Protein AF-A0A3A9EEP3-F1 (afdb_monomer_lite)

pLDDT: mean 90.92, std 10.74, range [44.59, 98.12]

Structure (mmCIF, N/CA/C/O backbone):
data_AF-A0A3A9EEP3-F1
#
_entry.id   AF-A0A3A9EEP3-F1
#
loop_
_atom_site.group_PDB
_atom_site.id
_atom_site.type_symbol
_atom_site.label_atom_id
_atom_site.label_alt_id
_atom_site.label_comp_id
_atom_site.label_asym_id
_atom_site.label_entity_id
_atom_site.label_seq_id
_atom_site.pdbx_PDB_ins_code
_atom_site.Cartn_x
_atom_site.Cartn_y
_atom_site.Cartn_z
_atom_site.occupancy
_atom_site.B_iso_or_equiv
_atom_site.auth_seq_id
_atom_site.auth_comp_id
_atom_site.auth_asym_id
_atom_site.auth_atom_id
_atom_site.pdbx_PDB_model_num
ATOM 1 N N . MET A 1 1 ? -18.729 9.990 -4.538 1.00 45.66 1 MET A N 1
ATOM 2 C CA . MET A 1 1 ? -18.700 8.858 -3.588 1.00 45.66 1 MET A CA 1
ATOM 3 C C . MET A 1 1 ? -19.467 9.320 -2.354 1.00 45.66 1 MET A C 1
ATOM 5 O O . MET A 1 1 ? -19.102 10.352 -1.810 1.00 45.66 1 MET A O 1
ATOM 9 N N . GLN A 1 2 ? -20.615 8.711 -2.039 1.00 44.59 2 GLN A N 1
ATOM 10 C CA . GLN A 1 2 ? -21.490 9.181 -0.953 1.00 44.59 2 GLN A CA 1
ATOM 11 C C . GLN A 1 2 ? -20.790 9.005 0.399 1.00 44.59 2 GLN A C 1
ATOM 13 O O . GLN A 1 2 ? -20.366 7.908 0.739 1.00 44.59 2 GLN A O 1
ATOM 18 N N . GLU A 1 3 ? -20.698 10.086 1.171 1.00 56.38 3 GLU A N 1
ATOM 19 C CA . GLU A 1 3 ? -20.026 10.165 2.479 1.00 56.38 3 GLU A CA 1
ATOM 20 C C . GLU A 1 3 ? -20.743 9.375 3.600 1.00 56.38 3 GLU A C 1
ATOM 22 O O . GLU A 1 3 ? -20.310 9.387 4.749 1.00 56.38 3 GLU A O 1
ATOM 27 N N . TYR A 1 4 ? -21.829 8.670 3.275 1.00 53.12 4 TYR A N 1
ATOM 28 C CA . TYR A 1 4 ? -22.848 8.194 4.215 1.00 53.12 4 TYR A CA 1
ATOM 29 C C . TYR A 1 4 ? -22.543 6.878 4.956 1.00 53.12 4 TYR A C 1
ATOM 31 O O . TYR A 1 4 ? -23.408 6.391 5.666 1.00 53.12 4 TYR A O 1
ATOM 39 N N . GLY A 1 5 ? -21.341 6.303 4.851 1.00 63.97 5 GLY A N 1
ATOM 40 C CA . GLY A 1 5 ? -21.018 5.035 5.536 1.00 63.97 5 GLY A CA 1
ATOM 41 C C . GLY A 1 5 ? -19.925 5.130 6.599 1.00 63.97 5 GLY A C 1
ATOM 42 O O . GLY A 1 5 ? -20.009 4.489 7.640 1.00 63.97 5 GLY A O 1
ATOM 43 N N . ALA A 1 6 ? -18.890 5.939 6.363 1.00 64.81 6 ALA A N 1
ATOM 44 C CA . ALA A 1 6 ? -17.676 5.895 7.181 1.00 64.81 6 ALA A CA 1
ATOM 45 C C . ALA A 1 6 ? -17.913 6.298 8.645 1.00 64.81 6 ALA A C 1
ATOM 47 O O . ALA A 1 6 ? -17.278 5.742 9.534 1.00 64.81 6 ALA A O 1
ATOM 48 N N . ASN A 1 7 ? -18.830 7.234 8.904 1.00 68.12 7 ASN A N 1
ATOM 49 C CA . ASN A 1 7 ? -19.141 7.651 10.272 1.00 68.12 7 ASN A CA 1
ATOM 50 C C . ASN A 1 7 ? -19.917 6.572 11.040 1.00 68.12 7 ASN A C 1
ATOM 52 O O . ASN A 1 7 ? -19.567 6.292 12.176 1.00 68.12 7 ASN A O 1
ATOM 56 N N . GLU A 1 8 ? -20.896 5.916 10.411 1.00 74.62 8 GLU A N 1
ATOM 57 C CA . GLU A 1 8 ? -21.676 4.839 11.045 1.00 74.62 8 GLU A CA 1
ATOM 58 C C . GLU A 1 8 ? -20.844 3.569 11.278 1.00 74.62 8 GLU A C 1
ATOM 60 O O . GLU A 1 8 ? -21.089 2.808 12.214 1.00 74.62 8 GLU A O 1
ATOM 65 N N . LEU A 1 9 ? -19.843 3.324 10.427 1.00 80.19 9 LEU A N 1
ATOM 66 C CA . LEU A 1 9 ? -18.958 2.169 10.551 1.00 80.19 9 LEU A CA 1
ATOM 67 C C . LEU A 1 9 ? -18.035 2.266 11.772 1.00 80.19 9 LEU A C 1
ATOM 69 O O . LEU A 1 9 ? -17.774 1.243 12.401 1.00 80.19 9 LEU A O 1
ATOM 73 N N . LYS A 1 10 ? -17.584 3.469 12.143 1.00 78.56 10 LYS A N 1
ATOM 74 C CA . LYS A 1 10 ? -16.701 3.677 13.306 1.00 78.56 10 LYS A CA 1
ATOM 75 C C . LYS A 1 10 ? -17.331 3.272 14.630 1.00 78.56 10 LYS A C 1
ATOM 77 O O . LYS A 1 10 ? -16.621 2.847 15.530 1.00 78.56 10 LYS A O 1
ATOM 82 N N . ASP A 1 11 ? -18.651 3.377 14.737 1.00 81.81 11 ASP A N 1
ATOM 83 C CA . ASP A 1 11 ? -19.370 3.032 15.965 1.00 81.81 11 ASP A CA 1
ATOM 84 C C . ASP A 1 11 ? -19.457 1.512 16.182 1.00 81.81 11 ASP A C 1
ATOM 86 O O . ASP A 1 11 ? -19.857 1.049 17.250 1.00 81.81 11 ASP A O 1
ATOM 90 N N . ARG A 1 12 ? -19.133 0.717 15.154 1.00 86.56 12 ARG A N 1
ATOM 91 C CA . ARG A 1 12 ? -19.358 -0.736 15.134 1.00 86.56 12 ARG A CA 1
ATOM 92 C C . ARG A 1 12 ? -18.123 -1.552 14.779 1.00 86.56 12 ARG A C 1
ATOM 94 O O . ARG A 1 12 ? -18.113 -2.753 15.042 1.00 86.56 12 ARG A O 1
ATOM 101 N N . PHE A 1 13 ? -17.124 -0.933 14.160 1.00 89.38 13 PHE A N 1
ATOM 102 C CA . PHE A 1 13 ? -15.949 -1.606 13.628 1.00 89.38 13 PHE A CA 1
ATOM 103 C C . PHE A 1 13 ? -14.682 -0.809 13.916 1.00 89.38 13 PHE A C 1
ATOM 105 O O . PHE A 1 13 ? -14.669 0.420 13.857 1.00 89.38 13 PHE A O 1
ATOM 112 N N . ILE A 1 14 ? -13.588 -1.539 14.123 1.00 90.06 14 ILE A N 1
ATOM 113 C CA . ILE A 1 14 ? -12.244 -0.976 14.059 1.00 90.06 14 ILE A CA 1
ATOM 114 C C . ILE A 1 14 ? -11.922 -0.754 12.581 1.00 90.06 14 ILE A C 1
ATOM 116 O O . ILE A 1 14 ? -11.914 -1.694 11.784 1.00 90.06 14 ILE A O 1
ATOM 120 N N . LEU A 1 15 ? -11.687 0.502 12.211 1.00 92.00 15 LEU A N 1
ATOM 121 C CA . LEU A 1 15 ? -11.374 0.890 10.842 1.00 92.00 15 LEU A CA 1
ATOM 122 C C . LEU A 1 15 ? -9.872 1.127 10.702 1.00 92.00 15 LEU A C 1
ATOM 124 O O . LEU A 1 15 ? -9.344 2.130 11.187 1.00 92.00 15 LEU A O 1
ATOM 128 N N . ILE A 1 16 ? -9.199 0.207 10.010 1.00 94.81 16 ILE A N 1
ATOM 129 C CA . ILE A 1 16 ? -7.776 0.320 9.689 1.00 94.81 16 ILE A CA 1
ATOM 130 C C . ILE A 1 16 ? -7.569 0.561 8.196 1.00 94.81 16 ILE A C 1
ATOM 132 O O . ILE A 1 16 ? -8.316 0.059 7.356 1.00 94.81 16 ILE A O 1
ATOM 136 N N . GLY A 1 17 ? -6.552 1.347 7.866 1.00 94.88 17 GLY A N 1
ATOM 137 C CA . GLY A 1 17 ? -6.101 1.590 6.505 1.00 94.88 17 GLY A CA 1
ATOM 138 C C . GLY A 1 17 ? -4.699 1.032 6.307 1.00 94.88 17 GLY A C 1
ATOM 139 O O . GLY A 1 17 ? -3.799 1.360 7.075 1.00 94.88 17 GLY A O 1
ATOM 140 N N . LEU A 1 18 ? -4.506 0.215 5.273 1.00 95.81 18 LEU A N 1
ATOM 141 C CA . LEU A 1 18 ? -3.185 -0.276 4.881 1.00 95.81 18 LEU A CA 1
ATOM 142 C C . LEU A 1 18 ? -2.702 0.530 3.683 1.00 95.81 18 LEU A C 1
ATOM 144 O O . LEU A 1 18 ? -3.343 0.535 2.631 1.00 95.81 18 LEU A O 1
ATOM 148 N N . VAL A 1 19 ? -1.581 1.223 3.849 1.00 95.50 19 VAL A N 1
ATOM 149 C CA . VAL A 1 19 ? -0.994 2.070 2.804 1.00 95.50 19 VAL A CA 1
ATOM 150 C C . VAL A 1 19 ? 0.437 1.637 2.512 1.00 95.50 19 VAL A C 1
ATOM 152 O O . VAL A 1 19 ? 0.993 0.770 3.185 1.00 95.50 19 VAL A O 1
ATOM 155 N N . GLN A 1 20 ? 1.024 2.207 1.467 1.00 93.56 20 GLN A N 1
ATOM 156 C CA . GLN A 1 20 ? 2.391 1.925 1.020 1.00 93.56 20 GLN A CA 1
ATOM 157 C C . GLN A 1 20 ? 3.039 3.262 0.634 1.00 93.56 20 GLN A C 1
ATOM 159 O O . GLN A 1 20 ? 3.507 3.452 -0.491 1.00 93.56 20 GLN A O 1
ATOM 164 N N . GLY A 1 21 ? 2.945 4.231 1.551 1.00 88.44 21 GLY A N 1
ATOM 165 C CA . GLY A 1 21 ? 3.229 5.640 1.283 1.00 88.44 21 GLY A CA 1
ATOM 166 C C . GLY A 1 21 ? 4.719 5.957 1.234 1.00 88.44 21 GLY A C 1
ATOM 167 O O . GLY A 1 21 ? 5.107 6.997 0.703 1.00 88.44 21 GLY A O 1
ATOM 168 N N . GLN A 1 22 ? 5.551 5.062 1.764 1.00 89.50 22 GLN A N 1
ATOM 169 C CA . GLN A 1 22 ? 7.006 5.198 1.786 1.00 89.50 22 GLN A CA 1
ATOM 170 C C . GLN A 1 22 ? 7.715 4.418 0.676 1.00 89.50 22 GLN A C 1
ATOM 172 O O . GLN A 1 22 ? 8.926 4.566 0.525 1.00 89.50 22 GLN A O 1
ATOM 177 N N . LYS A 1 23 ? 6.993 3.621 -0.121 1.00 92.94 23 LYS A N 1
ATOM 178 C CA . LYS A 1 23 ? 7.604 2.890 -1.231 1.00 92.94 23 LYS A CA 1
ATOM 179 C C . LYS A 1 23 ? 8.101 3.822 -2.328 1.00 92.94 23 LYS A C 1
ATOM 181 O O . LYS A 1 23 ? 7.371 4.660 -2.860 1.00 92.94 23 LYS A O 1
ATOM 186 N N . THR A 1 24 ? 9.336 3.581 -2.736 1.00 94.75 24 THR A N 1
ATOM 187 C CA . THR A 1 24 ? 9.938 4.155 -3.937 1.00 94.75 24 THR A CA 1
ATOM 188 C C . THR A 1 24 ? 9.454 3.448 -5.202 1.00 94.75 24 THR A C 1
ATOM 190 O O . THR A 1 24 ? 8.926 2.334 -5.158 1.00 94.75 24 THR A O 1
ATOM 193 N N . VAL A 1 25 ? 9.691 4.077 -6.359 1.00 95.88 25 VAL A N 1
ATOM 194 C CA . VAL A 1 25 ? 9.409 3.467 -7.668 1.00 95.88 25 VAL A CA 1
ATOM 195 C C . VAL A 1 25 ? 10.092 2.104 -7.798 1.00 95.88 25 VAL A C 1
ATOM 197 O O . VAL A 1 25 ? 9.462 1.123 -8.185 1.00 95.88 25 VAL A O 1
ATOM 200 N N . ASP A 1 26 ? 11.365 2.026 -7.415 1.00 96.38 26 ASP A N 1
ATOM 201 C CA . ASP A 1 26 ? 12.160 0.804 -7.539 1.00 96.38 26 ASP A CA 1
ATOM 202 C C . ASP A 1 26 ? 11.655 -0.324 -6.6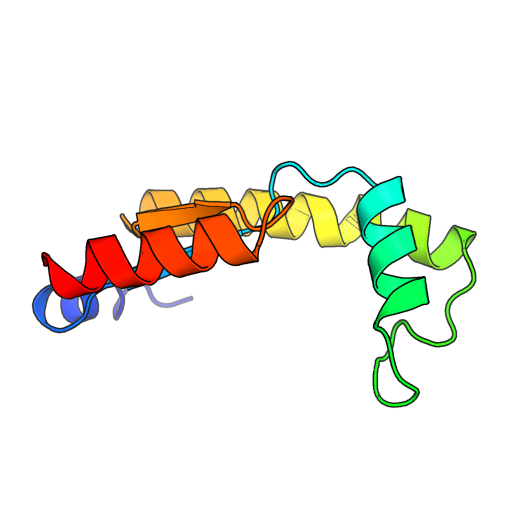31 1.00 96.38 26 ASP A C 1
ATOM 204 O O . ASP A 1 26 ? 11.729 -1.496 -7.001 1.00 96.38 26 ASP A O 1
ATOM 208 N N . GLU A 1 27 ? 11.128 0.003 -5.450 1.00 95.31 27 GLU A N 1
ATOM 209 C CA . GLU A 1 27 ? 10.537 -0.984 -4.541 1.00 95.31 27 GLU A CA 1
ATOM 210 C C . GLU A 1 27 ? 9.208 -1.524 -5.065 1.00 95.31 27 GLU A C 1
ATOM 212 O O . GLU A 1 27 ? 8.976 -2.728 -4.979 1.00 95.31 27 GLU A O 1
ATOM 217 N N . TYR A 1 28 ? 8.366 -0.679 -5.665 1.00 95.38 28 TYR A N 1
ATOM 218 C CA . TYR A 1 28 ? 7.163 -1.148 -6.355 1.00 95.38 28 TYR A CA 1
ATOM 219 C C . TYR A 1 28 ? 7.506 -2.062 -7.530 1.00 95.38 28 TYR A C 1
ATOM 221 O O . TYR A 1 28 ? 6.988 -3.170 -7.602 1.00 95.38 28 TYR A O 1
ATOM 229 N N . VAL A 1 29 ? 8.413 -1.638 -8.416 1.00 96.81 29 VAL A N 1
ATOM 230 C CA . VAL A 1 29 ? 8.834 -2.445 -9.575 1.00 96.81 29 VAL A CA 1
ATOM 231 C C . VAL A 1 29 ? 9.411 -3.786 -9.126 1.00 96.81 29 VAL A C 1
ATOM 233 O O . VAL A 1 29 ? 9.112 -4.822 -9.719 1.00 96.81 29 VAL A O 1
ATOM 236 N N . ARG A 1 30 ? 10.227 -3.787 -8.066 1.00 95.69 30 ARG A N 1
ATOM 237 C CA . ARG A 1 30 ? 10.769 -5.018 -7.482 1.00 95.69 30 ARG A CA 1
ATOM 238 C C . ARG A 1 30 ? 9.665 -5.937 -6.973 1.00 95.69 30 ARG A C 1
ATOM 240 O O . ARG A 1 30 ? 9.765 -7.143 -7.176 1.00 95.69 30 ARG A O 1
ATOM 247 N N . ASP A 1 31 ? 8.659 -5.384 -6.308 1.00 94.25 31 ASP A N 1
ATOM 248 C CA . ASP A 1 31 ? 7.541 -6.160 -5.786 1.00 94.25 31 ASP A CA 1
ATOM 249 C C . ASP A 1 31 ? 6.681 -6.742 -6.909 1.00 94.25 31 ASP A C 1
ATOM 251 O O . ASP A 1 31 ? 6.428 -7.942 -6.865 1.00 94.25 31 ASP A O 1
ATOM 255 N N . PHE A 1 32 ? 6.333 -5.962 -7.940 1.00 95.75 32 PHE A N 1
ATOM 256 C CA . PHE A 1 32 ? 5.602 -6.469 -9.110 1.00 95.75 32 PHE A CA 1
ATOM 257 C C . PHE A 1 32 ? 6.349 -7.637 -9.756 1.00 95.75 32 PHE A C 1
ATOM 259 O O . PHE A 1 32 ? 5.832 -8.741 -9.862 1.00 95.75 32 PHE A O 1
ATOM 266 N N . LYS A 1 33 ? 7.643 -7.462 -10.046 1.00 95.50 33 LYS A N 1
ATOM 267 C CA . LYS A 1 33 ? 8.470 -8.531 -10.631 1.00 95.50 33 LYS A CA 1
ATOM 268 C C . LYS A 1 33 ? 8.614 -9.777 -9.754 1.00 95.50 33 LYS A C 1
ATOM 270 O O . LYS A 1 33 ? 8.980 -10.834 -10.264 1.00 95.50 33 LYS A O 1
ATOM 275 N N . LYS A 1 34 ? 8.442 -9.646 -8.438 1.00 95.69 34 LYS A N 1
ATOM 276 C CA . LYS A 1 34 ? 8.619 -10.749 -7.488 1.00 95.69 34 LYS A CA 1
ATOM 277 C C . LYS A 1 34 ? 7.317 -11.493 -7.210 1.00 95.69 34 LYS A C 1
ATOM 279 O O . LYS A 1 34 ? 7.375 -12.698 -6.972 1.00 95.69 34 LYS A O 1
ATOM 284 N N . TYR A 1 35 ? 6.200 -10.776 -7.144 1.00 94.50 35 TYR A N 1
ATOM 285 C CA . TYR A 1 35 ? 4.944 -11.297 -6.613 1.00 94.50 35 TYR A CA 1
ATOM 286 C C . TYR A 1 35 ? 3.818 -11.371 -7.641 1.00 94.50 35 TYR A C 1
ATOM 288 O O . TYR A 1 35 ? 2.905 -12.159 -7.405 1.00 94.50 35 TYR A O 1
ATOM 296 N N . ASP A 1 36 ? 3.881 -10.622 -8.746 1.00 95.19 36 ASP A N 1
ATOM 297 C CA . ASP A 1 36 ? 2.858 -10.714 -9.787 1.00 95.19 36 ASP A CA 1
ATOM 298 C 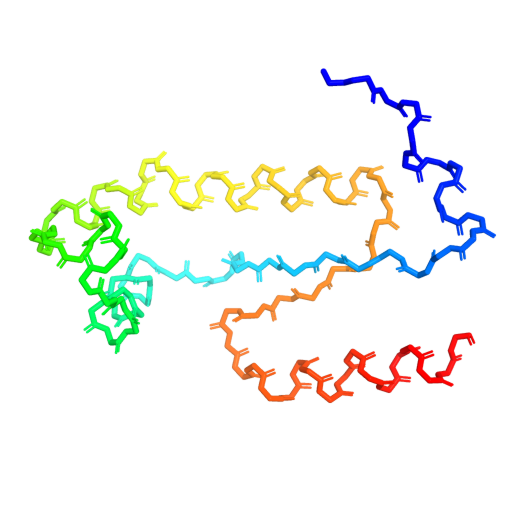C . ASP A 1 36 ? 2.872 -12.109 -10.419 1.00 95.19 36 ASP A C 1
ATOM 300 O O . ASP A 1 36 ? 3.917 -12.727 -10.658 1.00 95.19 36 ASP A O 1
ATOM 304 N N . THR A 1 37 ? 1.676 -12.590 -10.707 1.00 95.69 37 THR A N 1
ATOM 305 C CA . THR A 1 37 ? 1.369 -13.859 -11.359 1.00 95.69 37 THR A CA 1
ATOM 306 C C . THR A 1 37 ? 0.722 -13.600 -12.715 1.00 95.69 37 THR A C 1
ATOM 308 O O . THR A 1 37 ? 0.331 -12.479 -13.003 1.00 95.69 37 THR A O 1
ATOM 311 N N . GLU A 1 38 ? 0.560 -14.622 -13.557 1.00 95.50 38 GLU A N 1
ATOM 312 C CA . GLU A 1 38 ? -0.059 -14.459 -14.888 1.00 95.50 38 GLU A CA 1
ATOM 313 C C . GLU A 1 38 ? -1.482 -13.864 -14.850 1.00 95.50 38 GLU A C 1
ATOM 315 O O . GLU A 1 38 ? -1.939 -13.309 -15.852 1.00 95.50 38 GLU A O 1
ATOM 320 N N . ASP A 1 39 ? -2.163 -13.953 -13.703 1.00 96.31 39 ASP A N 1
ATOM 321 C CA . ASP A 1 39 ? -3.485 -13.363 -13.475 1.00 96.31 39 ASP A CA 1
ATOM 322 C C . ASP A 1 39 ? -3.429 -11.845 -13.200 1.00 96.31 39 ASP A C 1
ATOM 324 O O . ASP A 1 39 ? -4.446 -11.152 -13.310 1.00 96.31 39 ASP A O 1
ATOM 328 N N . ASP A 1 40 ? -2.255 -11.305 -12.862 1.00 95.56 40 ASP A N 1
ATOM 329 C CA . ASP A 1 40 ? -2.048 -9.884 -12.611 1.00 95.56 40 ASP A CA 1
ATOM 330 C C . ASP A 1 40 ? -1.850 -9.126 -13.927 1.00 95.56 40 ASP A C 1
ATOM 332 O O . ASP A 1 40 ? -1.014 -9.448 -14.770 1.00 95.56 40 ASP A O 1
ATOM 336 N N . TRP A 1 41 ? -2.610 -8.049 -14.109 1.00 94.00 41 TRP A N 1
ATOM 337 C CA . TRP A 1 41 ? -2.589 -7.272 -15.351 1.00 94.00 41 TRP A CA 1
ATOM 338 C C . TRP A 1 41 ? -1.240 -6.575 -15.620 1.00 94.00 41 TRP A C 1
ATOM 340 O O . TRP A 1 41 ? -0.938 -6.266 -16.772 1.00 94.00 41 TRP A O 1
ATOM 350 N N . THR A 1 42 ? -0.424 -6.364 -14.582 1.00 94.88 42 THR A N 1
ATOM 351 C CA . THR A 1 42 ? 0.945 -5.826 -14.649 1.00 94.88 42 THR A CA 1
ATOM 352 C C . THR A 1 42 ? 2.008 -6.885 -14.944 1.00 94.88 42 THR A C 1
ATOM 354 O O . THR A 1 42 ? 3.146 -6.527 -15.238 1.00 94.88 42 THR A O 1
ATOM 357 N N . TYR A 1 43 ? 1.664 -8.178 -14.936 1.00 96.06 43 TYR A N 1
ATOM 358 C CA . TYR A 1 43 ? 2.630 -9.276 -15.049 1.00 96.06 43 TYR A CA 1
ATOM 359 C C . TYR A 1 43 ? 3.486 -9.221 -16.316 1.00 96.06 43 TYR A C 1
ATOM 361 O O . TYR A 1 43 ? 4.692 -9.457 -16.283 1.00 96.06 43 TYR A O 1
ATOM 369 N N . ASN A 1 44 ? 2.860 -8.881 -17.444 1.00 96.19 44 ASN A N 1
ATOM 370 C CA . ASN A 1 44 ? 3.525 -8.829 -18.745 1.00 96.19 44 ASN A CA 1
ATOM 371 C C . ASN A 1 44 ? 4.139 -7.459 -19.062 1.00 96.19 44 ASN A C 1
ATOM 373 O O . ASN A 1 44 ? 4.616 -7.258 -20.180 1.00 96.19 44 ASN A O 1
ATOM 377 N N . PHE A 1 45 ? 4.113 -6.510 -18.123 1.00 97.38 45 PHE A N 1
ATOM 378 C CA . PHE A 1 45 ? 4.691 -5.191 -18.349 1.00 97.38 45 PHE A CA 1
ATOM 379 C C . PHE A 1 45 ? 6.216 -5.278 -18.340 1.00 97.38 45 PHE A C 1
ATOM 381 O O . PHE A 1 45 ? 6.844 -5.949 -17.515 1.00 97.38 45 PHE A O 1
ATOM 388 N N . SER A 1 46 ? 6.832 -4.544 -19.256 1.00 97.12 46 SER A N 1
ATOM 389 C CA . SER A 1 46 ? 8.257 -4.258 -19.212 1.00 97.12 46 SER A CA 1
ATOM 390 C C . SER A 1 46 ? 8.610 -3.413 -17.986 1.00 97.12 46 SER A C 1
ATOM 392 O O . SER A 1 46 ? 7.768 -2.793 -17.338 1.00 97.12 46 SER A O 1
ATOM 394 N N . GLU A 1 47 ? 9.900 -3.357 -17.659 1.00 96.69 47 GLU A N 1
ATOM 395 C CA . GLU A 1 47 ? 10.374 -2.546 -16.536 1.00 96.69 47 GLU A CA 1
ATOM 396 C C . GLU A 1 47 ? 10.056 -1.052 -16.703 1.00 96.69 47 GLU A C 1
ATOM 398 O O . GLU A 1 47 ? 9.729 -0.394 -15.716 1.00 96.69 47 GLU A O 1
ATOM 403 N N . ASP A 1 48 ? 10.112 -0.535 -17.932 1.00 98.06 48 ASP A N 1
ATOM 404 C CA . ASP A 1 48 ? 9.789 0.862 -18.230 1.00 98.06 48 ASP A CA 1
ATOM 405 C C . ASP A 1 48 ? 8.285 1.132 -18.072 1.00 98.06 48 ASP A C 1
ATOM 407 O O . ASP A 1 48 ? 7.914 2.121 -17.441 1.00 98.06 48 ASP A O 1
ATOM 411 N N . GLU A 1 49 ? 7.423 0.219 -18.536 1.00 97.94 49 GLU A N 1
ATOM 412 C CA . GLU A 1 49 ? 5.965 0.303 -18.340 1.00 97.94 49 GLU A CA 1
ATOM 413 C C . GLU A 1 49 ? 5.587 0.242 -16.853 1.00 97.94 49 GLU A C 1
ATOM 415 O O . GLU A 1 49 ? 4.763 1.030 -16.389 1.00 97.94 49 GLU A O 1
ATOM 420 N N . LEU A 1 50 ? 6.229 -0.637 -16.072 1.00 98.00 50 LEU A N 1
ATOM 421 C CA . LEU A 1 50 ? 6.027 -0.692 -14.621 1.00 98.00 50 LEU A CA 1
ATOM 422 C C . LEU A 1 50 ? 6.456 0.613 -13.947 1.00 98.00 50 LEU A C 1
ATOM 424 O O . LEU A 1 50 ? 5.745 1.122 -13.082 1.00 98.00 50 LEU A O 1
ATOM 428 N N . ARG A 1 51 ? 7.611 1.174 -14.324 1.00 98.12 51 ARG A N 1
ATOM 429 C CA . ARG A 1 51 ? 8.077 2.455 -13.775 1.00 98.12 51 ARG A CA 1
ATOM 430 C C . ARG A 1 51 ? 7.126 3.596 -14.103 1.00 98.12 51 ARG A C 1
ATOM 432 O O . ARG A 1 51 ? 6.846 4.411 -13.222 1.00 98.12 51 ARG A O 1
ATOM 439 N N . GLU A 1 52 ? 6.647 3.651 -15.341 1.00 98.06 52 GLU A N 1
ATOM 440 C CA . GLU A 1 52 ? 5.692 4.660 -15.785 1.00 98.06 52 GLU A CA 1
ATOM 441 C C . GLU A 1 52 ? 4.388 4.561 -14.990 1.00 98.06 52 GLU A C 1
ATOM 443 O O . GLU A 1 52 ? 3.984 5.544 -14.365 1.00 98.06 52 GLU A O 1
ATOM 448 N N . TYR A 1 53 ? 3.803 3.362 -14.912 1.00 97.25 53 TYR A N 1
ATOM 449 C CA . TYR A 1 53 ? 2.597 3.100 -14.128 1.00 97.25 53 TYR A CA 1
ATOM 450 C C . TYR A 1 53 ? 2.772 3.480 -12.651 1.00 97.25 53 TYR A C 1
ATOM 452 O O . TYR A 1 53 ? 1.922 4.140 -12.051 1.00 97.25 53 TYR A O 1
ATOM 460 N N . VAL A 1 54 ? 3.898 3.115 -12.037 1.00 97.12 54 VAL A N 1
ATOM 461 C CA . VAL A 1 54 ? 4.135 3.432 -10.625 1.00 97.12 54 VAL A CA 1
ATOM 462 C C . VAL A 1 54 ? 4.196 4.935 -10.381 1.00 97.12 54 VAL A C 1
ATOM 464 O O . VAL A 1 54 ? 3.632 5.427 -9.399 1.00 97.12 54 VAL A O 1
ATOM 467 N N . ALA A 1 55 ? 4.895 5.659 -11.254 1.00 96.56 55 ALA A N 1
ATOM 468 C CA . ALA A 1 55 ? 5.075 7.095 -11.121 1.00 96.56 55 ALA A CA 1
ATOM 469 C C . ALA A 1 55 ? 3.780 7.875 -11.394 1.00 96.56 55 ALA A C 1
ATOM 471 O O . ALA A 1 55 ? 3.518 8.863 -10.704 1.00 96.56 55 ALA A O 1
ATOM 472 N N . GLN A 1 56 ? 2.988 7.448 -12.382 1.00 97.00 56 GLN A N 1
ATOM 473 C CA . GLN A 1 56 ? 1.778 8.154 -12.809 1.00 97.00 56 GLN A CA 1
ATOM 474 C C . GLN A 1 56 ? 0.540 7.780 -11.990 1.00 97.00 56 GLN A C 1
ATOM 476 O O . GLN A 1 56 ? -0.285 8.653 -11.721 1.00 97.00 56 GLN A O 1
ATOM 481 N N . ASP A 1 57 ? 0.440 6.529 -11.539 1.00 95.62 57 ASP A N 1
ATOM 482 C CA . ASP A 1 57 ? -0.782 6.004 -10.932 1.00 95.62 57 ASP A CA 1
ATOM 483 C C . ASP A 1 57 ? -0.557 5.475 -9.517 1.00 95.62 57 ASP A C 1
ATOM 485 O O . ASP A 1 57 ? -1.186 5.968 -8.580 1.00 95.62 57 ASP A O 1
ATOM 489 N N . ALA A 1 58 ? 0.346 4.508 -9.316 1.00 93.88 58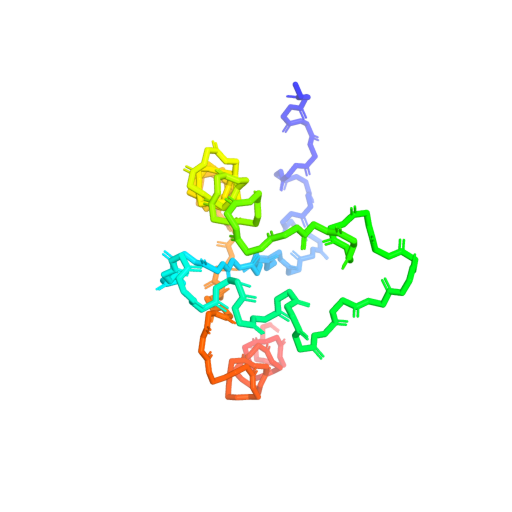 ALA A N 1
ATOM 490 C CA . ALA A 1 58 ? 0.416 3.785 -8.040 1.00 93.88 58 ALA A CA 1
ATOM 491 C C . ALA A 1 58 ? 0.785 4.695 -6.852 1.00 93.88 58 ALA A C 1
ATOM 493 O O . ALA A 1 58 ? 0.111 4.675 -5.818 1.00 93.88 58 ALA A O 1
ATOM 494 N N . ILE A 1 59 ? 1.825 5.526 -6.996 1.00 95.38 59 ILE A N 1
ATOM 495 C CA . ILE A 1 59 ? 2.250 6.464 -5.944 1.00 95.38 59 ILE A CA 1
ATOM 496 C C . ILE A 1 59 ? 1.199 7.570 -5.721 1.00 95.38 59 ILE A C 1
ATOM 498 O O . ILE A 1 59 ? 0.811 7.785 -4.565 1.00 95.38 59 ILE A O 1
ATOM 502 N N . PRO A 1 60 ? 0.694 8.265 -6.763 1.00 95.50 60 PRO A N 1
ATOM 503 C CA . PRO A 1 60 ? -0.372 9.255 -6.594 1.00 95.50 60 PRO A CA 1
ATOM 504 C C . PRO A 1 60 ? -1.643 8.685 -5.959 1.00 95.50 60 PRO A C 1
ATOM 506 O O . PRO A 1 60 ? -2.208 9.310 -5.056 1.00 95.50 60 PRO A O 1
ATOM 509 N N . PHE A 1 61 ? -2.057 7.483 -6.363 1.00 93.62 61 PHE A N 1
ATOM 510 C CA . PHE A 1 61 ? -3.190 6.784 -5.766 1.00 93.62 61 PHE A CA 1
ATOM 511 C C . PHE A 1 61 ? -2.948 6.501 -4.284 1.00 93.62 61 PHE A C 1
ATOM 513 O O . PHE A 1 61 ? -3.814 6.795 -3.462 1.00 93.62 61 PHE A O 1
ATOM 520 N N . ASN A 1 62 ? -1.764 6.000 -3.914 1.00 94.25 62 ASN A N 1
ATOM 521 C CA . ASN A 1 62 ? -1.437 5.720 -2.517 1.00 94.25 62 ASN A CA 1
ATOM 522 C C . ASN A 1 62 ? -1.491 6.984 -1.645 1.00 94.25 62 ASN A C 1
ATOM 524 O O . ASN A 1 62 ? -2.067 6.965 -0.554 1.00 94.25 62 ASN A O 1
ATOM 528 N N . ARG A 1 63 ? -0.963 8.108 -2.151 1.00 94.19 63 ARG A N 1
ATOM 529 C CA . ARG A 1 63 ? -1.054 9.408 -1.471 1.00 94.19 63 ARG A CA 1
ATOM 530 C C . ARG A 1 63 ? -2.509 9.844 -1.304 1.00 94.19 63 ARG A C 1
ATOM 532 O O . ARG A 1 63 ? -2.914 10.160 -0.188 1.00 94.19 63 ARG A O 1
ATOM 539 N N . SER A 1 64 ? -3.297 9.812 -2.379 1.00 94.44 64 SER A N 1
ATOM 540 C CA . SER A 1 64 ? -4.714 10.193 -2.335 1.00 94.44 64 SER A CA 1
ATOM 541 C C . SER A 1 64 ? -5.513 9.311 -1.370 1.00 94.44 64 SER A C 1
ATOM 543 O O . SER A 1 64 ? -6.320 9.815 -0.589 1.00 94.44 64 SER A O 1
ATOM 545 N N . MET A 1 65 ? -5.240 8.005 -1.358 1.00 93.12 65 MET A N 1
ATOM 546 C CA . MET A 1 65 ? -5.854 7.059 -0.431 1.00 93.12 65 MET A CA 1
ATOM 547 C C . MET A 1 65 ? -5.468 7.363 1.019 1.00 93.12 65 MET A C 1
ATOM 549 O O . MET A 1 65 ? -6.331 7.382 1.891 1.00 93.12 65 MET A O 1
ATOM 553 N N . THR A 1 66 ? -4.195 7.662 1.282 1.00 95.00 66 THR A N 1
ATOM 554 C CA . THR A 1 66 ? -3.712 8.030 2.622 1.00 95.00 66 THR A CA 1
ATOM 555 C C . THR A 1 66 ? -4.411 9.288 3.140 1.00 95.00 66 THR A C 1
ATOM 557 O O . THR A 1 66 ? -4.887 9.315 4.278 1.00 95.00 66 THR A O 1
ATOM 560 N N . GLU A 1 67 ? -4.535 10.319 2.302 1.00 94.50 67 GLU A N 1
ATOM 561 C CA . GLU A 1 67 ? -5.262 11.550 2.635 1.00 94.50 67 GLU A CA 1
ATOM 562 C C . GLU A 1 67 ? -6.744 11.271 2.913 1.00 94.50 67 GLU A C 1
ATOM 564 O O . GLU A 1 67 ? -7.305 11.778 3.888 1.00 94.50 67 GLU A O 1
ATOM 569 N N . TYR A 1 68 ? -7.372 10.420 2.097 1.00 92.25 68 TYR A N 1
ATOM 570 C CA . TYR A 1 68 ? -8.765 10.024 2.273 1.00 92.25 68 TYR A CA 1
ATOM 571 C C . TYR A 1 68 ? -8.976 9.275 3.596 1.00 92.25 68 TYR A C 1
ATOM 573 O O . TYR A 1 68 ? -9.813 9.673 4.403 1.00 92.25 68 TYR A O 1
ATOM 581 N N . LEU A 1 69 ? -8.178 8.244 3.875 1.00 93.12 69 LEU A N 1
ATOM 582 C CA . LEU A 1 69 ? -8.235 7.474 5.122 1.00 93.12 69 LEU A CA 1
ATOM 583 C C . LEU A 1 69 ? -8.022 8.368 6.350 1.00 93.12 69 LEU A C 1
ATOM 585 O O . LEU A 1 69 ? -8.756 8.255 7.333 1.00 93.12 69 LEU A O 1
ATOM 589 N N . THR A 1 70 ? -7.086 9.317 6.256 1.00 92.00 70 THR A N 1
ATOM 590 C CA . THR A 1 70 ? -6.831 10.313 7.306 1.00 92.00 70 THR A CA 1
ATOM 591 C C . THR A 1 70 ? -8.053 11.203 7.526 1.00 92.00 70 THR A C 1
ATOM 593 O O . THR A 1 70 ? -8.488 11.380 8.664 1.00 92.00 70 THR A O 1
ATOM 596 N N . LYS A 1 71 ? -8.666 11.722 6.449 1.00 91.56 71 LYS A N 1
ATOM 597 C CA . LYS A 1 71 ? -9.891 12.541 6.516 1.00 91.56 71 LYS A CA 1
ATOM 598 C C . LYS A 1 71 ? -11.017 11.800 7.237 1.00 91.56 71 LYS A C 1
ATOM 600 O O . LYS A 1 71 ? -11.759 12.410 8.005 1.00 91.56 71 LYS A O 1
ATOM 605 N N . TYR A 1 72 ? -11.140 10.496 7.009 1.00 88.38 72 TYR A N 1
ATOM 606 C CA . TYR A 1 72 ? -12.143 9.663 7.663 1.00 88.38 72 TYR A CA 1
ATOM 607 C C . TYR A 1 72 ? -11.638 9.001 8.945 1.00 88.38 72 TYR A C 1
ATOM 609 O O . TYR A 1 72 ? -12.336 8.140 9.456 1.00 88.38 72 TYR A O 1
ATOM 617 N N . GLY A 1 73 ? -10.515 9.421 9.532 1.00 89.12 73 GLY A N 1
ATOM 618 C CA . GLY A 1 73 ? -10.075 8.997 10.867 1.00 89.12 73 GLY A CA 1
ATOM 619 C C . GLY A 1 73 ? -9.826 7.496 11.017 1.00 89.12 73 GLY A C 1
ATOM 620 O O . GLY A 1 73 ? -10.125 6.945 12.073 1.00 89.12 73 GLY A O 1
ATOM 621 N N . PHE A 1 74 ? -9.345 6.839 9.963 1.00 93.25 74 PHE A N 1
ATOM 622 C CA . PHE A 1 74 ? -8.860 5.461 10.041 1.00 93.25 74 PHE A CA 1
ATOM 623 C C . PHE A 1 74 ? -7.520 5.431 10.783 1.00 93.25 74 PHE A C 1
ATOM 625 O O . PHE A 1 74 ? -6.707 6.346 10.633 1.00 93.25 74 PHE A O 1
ATOM 632 N N . THR A 1 75 ? -7.249 4.352 11.517 1.00 94.75 75 THR A N 1
ATOM 633 C CA . THR A 1 75 ? -5.883 4.065 11.974 1.00 94.75 75 THR A CA 1
ATOM 634 C C . THR A 1 75 ? -5.080 3.559 10.781 1.00 94.75 75 THR A C 1
ATOM 636 O O . THR A 1 75 ? -5.443 2.554 10.171 1.00 94.75 75 THR A O 1
ATOM 639 N N . ILE A 1 76 ? -4.018 4.267 10.404 1.00 96.00 76 ILE A N 1
ATOM 640 C CA . ILE A 1 76 ? -3.238 3.954 9.201 1.00 96.00 76 ILE A CA 1
ATOM 641 C C . ILE A 1 76 ? -1.965 3.201 9.581 1.00 96.00 76 ILE A C 1
ATOM 643 O O . ILE A 1 76 ? -1.199 3.658 10.428 1.00 96.00 76 ILE A O 1
ATOM 647 N N . TYR A 1 77 ? -1.718 2.091 8.890 1.00 96.50 77 TYR A N 1
ATOM 648 C CA . TYR A 1 77 ? -0.490 1.313 8.974 1.00 96.50 77 TYR A CA 1
ATOM 649 C C . TYR A 1 77 ? 0.217 1.341 7.622 1.00 96.50 77 TYR A C 1
ATOM 651 O O . TYR A 1 77 ? -0.363 0.995 6.587 1.00 96.50 77 TYR A O 1
ATOM 659 N N . ASP A 1 78 ? 1.479 1.763 7.626 1.00 94.94 78 ASP A N 1
ATOM 660 C CA . ASP A 1 78 ? 2.309 1.736 6.430 1.00 94.94 78 ASP A CA 1
ATOM 661 C C . ASP A 1 78 ? 2.949 0.350 6.280 1.00 94.94 78 ASP A C 1
ATOM 663 O O . ASP A 1 78 ? 3.646 -0.126 7.168 1.00 94.94 78 ASP A O 1
ATOM 667 N N . THR A 1 79 ? 2.685 -0.300 5.149 1.00 94.38 79 THR A N 1
ATOM 668 C CA . THR A 1 79 ? 3.131 -1.662 4.811 1.00 94.38 79 THR A CA 1
ATOM 669 C C . THR A 1 79 ? 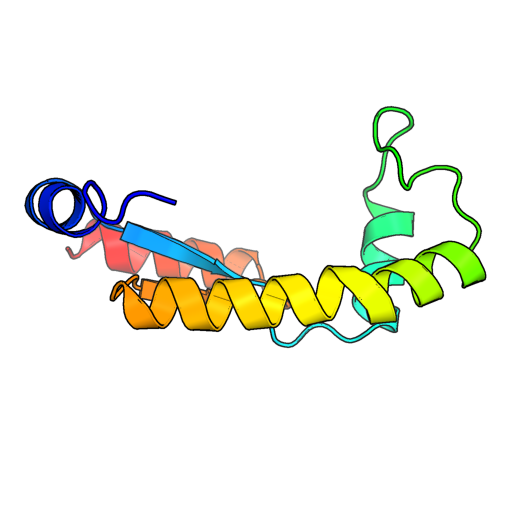4.239 -1.669 3.748 1.00 94.38 79 THR A C 1
ATOM 671 O O . THR A 1 79 ? 4.509 -2.697 3.109 1.00 94.38 79 THR A O 1
ATOM 674 N N . SER A 1 80 ? 4.883 -0.516 3.527 1.00 92.81 80 SER A N 1
ATOM 675 C CA . SER A 1 80 ? 5.986 -0.359 2.570 1.00 92.81 80 SER A CA 1
ATOM 676 C C . SER A 1 80 ? 7.181 -1.235 2.936 1.00 92.81 80 SER A C 1
ATOM 678 O O . SER A 1 80 ? 7.785 -1.831 2.046 1.00 92.81 80 SER A O 1
ATOM 680 N N . ALA A 1 81 ? 7.470 -1.366 4.232 1.00 88.75 81 ALA A N 1
ATOM 681 C CA . ALA A 1 81 ? 8.554 -2.170 4.784 1.00 88.75 81 ALA A CA 1
ATOM 682 C C . ALA A 1 81 ? 8.068 -3.001 5.984 1.00 88.75 81 ALA A C 1
ATOM 684 O O . ALA A 1 81 ? 6.989 -2.757 6.515 1.00 88.75 81 ALA A O 1
ATOM 685 N N . GLU A 1 82 ? 8.864 -4.001 6.383 1.00 90.81 82 GLU A N 1
ATOM 686 C CA . GLU A 1 82 ? 8.686 -4.761 7.636 1.00 90.81 82 GLU A CA 1
ATOM 687 C C . GLU A 1 82 ? 7.260 -5.299 7.877 1.00 90.81 82 GLU A C 1
ATOM 689 O O . GLU A 1 82 ? 6.738 -5.249 8.988 1.00 90.81 82 GLU A O 1
ATOM 694 N N . ARG A 1 83 ? 6.622 -5.841 6.829 1.00 91.50 83 ARG A N 1
ATOM 695 C CA . ARG A 1 83 ? 5.197 -6.231 6.835 1.00 91.50 83 ARG A CA 1
ATOM 696 C C . ARG A 1 83 ? 4.786 -7.137 7.997 1.00 91.50 83 ARG A C 1
ATOM 698 O O . ARG A 1 83 ? 3.693 -6.955 8.513 1.00 91.50 83 ARG A O 1
ATOM 705 N N . GLU A 1 84 ? 5.650 -8.058 8.418 1.00 94.62 84 GLU A N 1
ATOM 706 C CA . GLU A 1 84 ? 5.396 -8.938 9.572 1.00 94.62 84 GLU A CA 1
ATOM 707 C C . GLU A 1 84 ? 5.291 -8.141 10.882 1.00 94.62 84 GLU A C 1
ATOM 709 O O . GLU A 1 84 ? 4.334 -8.296 11.627 1.00 94.62 84 GLU A O 1
ATOM 714 N N . SER A 1 85 ? 6.215 -7.204 11.117 1.00 95.88 85 SER A N 1
ATOM 715 C CA . SER A 1 85 ? 6.196 -6.327 12.299 1.00 95.88 85 SER A CA 1
ATOM 716 C C . SER A 1 85 ? 4.958 -5.424 12.305 1.00 95.88 85 SER A C 1
ATOM 718 O O . SER A 1 85 ? 4.300 -5.239 13.329 1.00 95.88 85 SER A O 1
ATOM 720 N N . VAL A 1 86 ? 4.593 -4.895 11.134 1.00 96.38 86 VAL A N 1
ATOM 721 C CA . VAL A 1 86 ? 3.370 -4.099 10.968 1.00 96.38 86 VAL A CA 1
ATOM 722 C C . VAL A 1 86 ? 2.125 -4.947 11.236 1.00 96.38 86 VAL A C 1
ATOM 724 O O . VAL A 1 86 ? 1.195 -4.472 11.882 1.00 96.38 86 VAL A O 1
ATOM 727 N N . PHE A 1 87 ? 2.107 -6.199 10.779 1.00 96.50 87 PHE A N 1
ATOM 728 C CA . PHE A 1 87 ? 1.018 -7.134 11.039 1.00 96.50 87 PHE A CA 1
ATOM 729 C C . PHE A 1 87 ? 0.883 -7.455 12.530 1.00 96.50 87 PHE A C 1
ATOM 731 O O . PHE A 1 87 ? -0.211 -7.317 13.074 1.00 96.50 87 PHE A O 1
ATOM 738 N N . ASP A 1 88 ? 1.982 -7.788 13.207 1.00 97.25 88 ASP A N 1
ATOM 739 C CA . ASP A 1 88 ? 1.988 -8.041 14.652 1.00 97.25 88 ASP A CA 1
ATOM 740 C C . ASP A 1 88 ? 1.449 -6.832 15.425 1.00 97.25 88 ASP A C 1
ATOM 742 O O . ASP A 1 88 ? 0.602 -6.979 16.309 1.00 97.25 88 ASP A O 1
ATOM 746 N N . LYS A 1 89 ? 1.856 -5.622 15.021 1.00 96.12 89 LYS A N 1
ATOM 747 C CA . LYS A 1 89 ? 1.347 -4.370 15.586 1.00 96.12 89 LYS A CA 1
ATOM 748 C C . LYS A 1 89 ? -0.163 -4.208 15.387 1.00 96.12 89 LYS A C 1
ATOM 750 O O . LYS A 1 89 ? -0.857 -3.797 16.311 1.00 96.12 89 LYS A O 1
ATOM 755 N N . ILE A 1 90 ? -0.686 -4.526 14.201 1.00 96.44 90 ILE A N 1
ATOM 756 C CA . ILE A 1 90 ? -2.131 -4.474 13.926 1.00 96.44 90 ILE A CA 1
ATOM 757 C C . ILE A 1 90 ? -2.882 -5.434 14.855 1.00 96.44 90 ILE A C 1
ATOM 759 O O . ILE A 1 90 ? -3.908 -5.063 15.421 1.00 96.44 90 ILE A O 1
ATOM 763 N N . ILE A 1 91 ? -2.381 -6.660 15.026 1.00 96.56 91 ILE A N 1
ATOM 764 C CA . ILE A 1 91 ? -3.005 -7.657 15.904 1.00 96.56 91 ILE A CA 1
ATOM 765 C C . ILE A 1 91 ? -2.978 -7.203 17.365 1.00 96.56 91 ILE A C 1
ATOM 767 O O . ILE A 1 91 ? -3.986 -7.348 18.060 1.00 96.56 91 ILE A O 1
ATOM 771 N N . GLU A 1 92 ? -1.860 -6.639 17.823 1.00 96.25 92 GLU A N 1
ATOM 772 C CA . GLU A 1 92 ? -1.733 -6.067 19.165 1.00 96.25 92 GLU A CA 1
ATOM 773 C C . GLU A 1 92 ? -2.742 -4.933 19.389 1.00 96.25 92 GLU A C 1
ATOM 775 O O . GLU A 1 92 ? -3.504 -4.972 20.357 1.00 96.25 92 GLU A O 1
ATOM 780 N N . ASP A 1 93 ? -2.794 -3.959 18.478 1.00 94.50 93 ASP A N 1
ATOM 781 C CA . ASP A 1 93 ? -3.686 -2.804 18.584 1.00 94.50 93 ASP A CA 1
ATOM 782 C C . ASP A 1 93 ? -5.165 -3.243 18.585 1.00 94.50 93 ASP A C 1
ATOM 784 O O . ASP A 1 93 ? -5.949 -2.769 19.408 1.00 94.50 93 ASP A O 1
ATOM 788 N N . ILE A 1 94 ? -5.549 -4.199 17.725 1.00 93.12 94 ILE A N 1
ATOM 789 C CA . ILE A 1 94 ? -6.918 -4.744 17.674 1.00 93.12 94 ILE A CA 1
ATOM 790 C C . ILE A 1 94 ? -7.265 -5.521 18.947 1.00 93.12 94 ILE A C 1
ATOM 792 O O . ILE A 1 94 ? -8.382 -5.409 19.444 1.00 93.12 94 ILE A O 1
ATOM 796 N N . SER A 1 95 ? -6.333 -6.313 19.482 1.00 92.88 95 SER A N 1
ATOM 797 C CA . SER A 1 95 ? -6.581 -7.128 20.681 1.00 92.88 95 SER 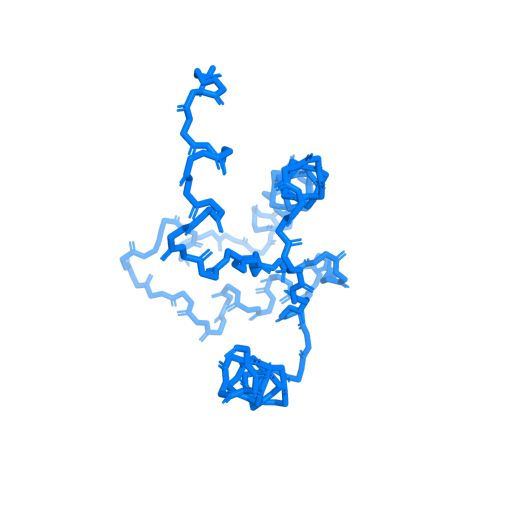A CA 1
ATOM 798 C C . SER A 1 95 ? -6.736 -6.285 21.951 1.00 92.88 95 SER A C 1
ATOM 800 O O . SER A 1 95 ? -7.346 -6.743 22.915 1.00 92.88 95 SER A O 1
ATOM 802 N N . ASN A 1 96 ? -6.185 -5.068 21.946 1.00 85.19 96 ASN A N 1
ATOM 803 C CA . ASN A 1 96 ? -6.238 -4.109 23.049 1.00 85.19 96 ASN A CA 1
ATOM 804 C C . ASN A 1 96 ? -7.320 -3.020 22.874 1.00 85.19 96 ASN A C 1
ATOM 806 O O . ASN A 1 96 ? -7.372 -2.097 23.691 1.00 85.19 96 ASN A O 1
ATOM 810 N N . SER A 1 97 ? -8.136 -3.101 21.813 1.00 78.44 97 SER A N 1
ATOM 811 C CA . SER A 1 97 ? -9.203 -2.140 21.479 1.00 78.44 97 SER A CA 1
ATOM 812 C C . SER A 1 97 ? -10.545 -2.442 22.148 1.00 78.44 97 SER A C 1
ATOM 814 O O . SER A 1 97 ? -10.823 -3.622 22.461 1.00 78.44 97 SER A O 1
#

Sequence (97 aa):
MQEYGANELKDRFILIGLVQGQKTVDEYVRDFKKYDTEDDWTYNFSEDELREYVAQDAIPFNRSMTEYLTKYGFTIYDTSAERESVFDKIIEDISNS

Radius of gyration: 15.87 Å; chains: 1; bounding box: 35×27×42 Å

Secondary structure (DSSP, 8-state):
-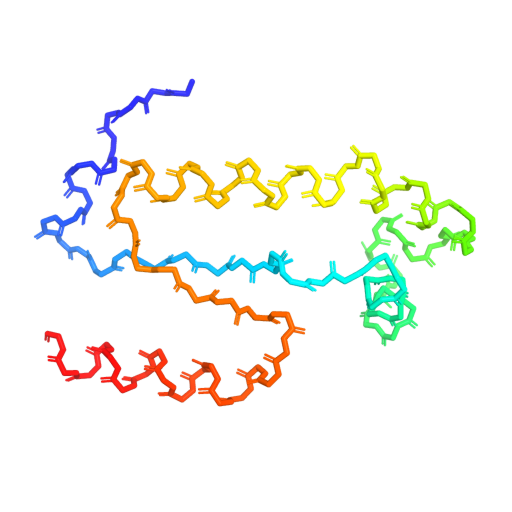--TTHHHHHTTS--EEEE-TT--HHHHHHHHHHH--TTSTTTT--HHHHHHHIIIIIHHHHHHHHHHHHHTTPEEEE-SS-HHHHHHHHHHHHHT-

Foldseek 3Di:
DDPPPLVVCVVPDQFEAEAAQPDDLVLQLVCCCVPPDPPDPCVPPDSVRSSVCCVPPVNVVRVVSVVVCVVSPHHYFHCNDDNVVSVVVVVVVVVVD